Protein 3G2B (pdb70)

Solvent-accessible surface area: 7749 Å² total; per-residue (Å²): 183,149,66,231,115,40,126,110,90,111,190,98,49,33,146,108,64,87,37,200,107,169,126,70,155,40,100,55,84,60,177,133,147,46,151,63,90,125,44,12,109,33,0,33,125,74,56,82,60,112,80,52,50,56,90,7,1,106,56,0,4,68,95,107,140,42,75,41,84,118,22,68,86,65,0,81,116,26,13,67,52,10,88,130,86,202,80,51,191,168

Secondary structure (DSSP, 8-state):
---TT----PPTT-EEEEEGGGTEEEEEPPP------THHHHHHHH--SSS-HHHHHHHHHHHTT--HHHHHHHHHHHHHHHHHTT----

Organism: Xanthomonas campestris pv. campestris (strain ATCC 33913 / DSM 3586 / NCPPB 528 / LMG 568 / P 25) (NCBI:txid190485)

Structure (mmCIF, N/CA/C/O backbone):
data_3G2B
#
_entry.id   3G2B
#
_cell.length_a   26.900
_cell.length_b   66.250
_cell.length_c   93.880
_cell.angle_alpha   90.00
_cell.angle_beta   90.00
_cell.angle_gamma   90.00
#
_symmetry.space_group_name_H-M   'C 2 2 21'
#
loop_
_entity.id
_entity.type
_entity.pdbx_description
1 polymer 'Coenzyme PQQ synthesis protein D'
2 non-polymer 'PHOSPHATE ION'
3 water water
#
loop_
_atom_site.group_PDB
_atom_site.id
_atom_site.type_symbol
_atom_site.label_atom_id
_atom_site.label_alt_id
_atom_site.label_comp_id
_atom_site.label_asym_id
_atom_site.label_entity_id
_atom_site.label_seq_id
_atom_site.pdbx_PDB_ins_code
_atom_site.Cartn_x
_atom_site.Cartn_y
_atom_site.Cartn_z
_atom_site.occupancy
_atom_site.B_iso_or_equiv
_atom_site.auth_seq_id
_atom_site.auth_comp_id
_atom_site.auth_asym_id
_atom_site.auth_atom_id
_atom_site.pdbx_PDB_model_num
ATOM 1 N N . THR A 1 6 ? -22.156 16.287 20.536 1.00 31.13 3 THR A N 1
ATOM 2 C CA . THR A 1 6 ? -21.263 16.588 19.382 1.00 29.11 3 THR A CA 1
ATOM 3 C C . THR A 1 6 ? -22.041 17.246 18.250 1.00 26.80 3 THR A C 1
ATOM 4 O O . THR A 1 6 ? -23.256 17.426 18.334 1.00 26.96 3 THR A O 1
ATOM 8 N N . ILE A 1 7 ? -21.325 17.600 17.190 1.00 23.63 4 ILE A N 1
ATOM 9 C CA . ILE A 1 7 ? -21.929 18.233 16.026 1.00 20.75 4 ILE A CA 1
ATOM 10 C C . ILE A 1 7 ? -22.220 17.175 14.967 1.00 18.66 4 ILE A C 1
ATOM 11 O O . ILE A 1 7 ? -21.335 16.410 14.585 1.00 19.61 4 ILE A O 1
ATOM 16 N N . SER A 1 8 ? -23.465 17.129 14.507 1.00 17.38 5 SER A N 1
ATOM 17 C CA . SER A 1 8 ? -23.867 16.175 13.479 1.00 15.48 5 SER A CA 1
ATOM 18 C C . SER A 1 8 ? -24.778 16.906 12.510 1.00 14.39 5 SER A C 1
ATOM 19 O O . SER A 1 8 ? -25.054 18.090 12.690 1.00 12.58 5 SER A O 1
ATOM 22 N N . ARG A 1 9 ? -25.262 16.198 11.494 1.00 13.44 6 ARG A N 1
ATOM 23 C CA . ARG A 1 9 ? -26.143 16.812 10.511 1.00 13.08 6 ARG A CA 1
ATOM 24 C C . ARG A 1 9 ? -27.446 17.294 11.141 1.00 12.55 6 ARG A C 1
ATOM 25 O O . ARG A 1 9 ? -28.155 18.111 10.561 1.00 10.80 6 ARG A O 1
ATOM 33 N N . ASP A 1 10 ? -27.754 16.801 12.337 1.00 13.73 7 ASP A N 1
ATOM 34 C CA . ASP A 1 10 ? -28.985 17.179 13.022 1.00 14.27 7 ASP A CA 1
ATOM 35 C C . ASP A 1 10 ? -28.866 18.413 13.917 1.00 14.28 7 ASP A C 1
ATOM 36 O O . ASP A 1 10 ? -29.858 18.851 14.511 1.00 13.33 7 ASP A O 1
ATOM 41 N N . SER A 1 11 ? -27.657 18.969 14.007 1.00 11.85 8 SER A N 1
ATOM 42 C CA . SER A 1 11 ? -27.413 20.161 14.816 1.00 12.94 8 SER A CA 1
ATOM 43 C C . SER A 1 11 ? -28.097 21.371 14.188 1.00 12.13 8 SER A C 1
ATOM 44 O O . SER A 1 11 ? -28.114 21.514 12.966 1.00 11.12 8 SER A O 1
ATOM 47 N N . CYS A 1 12 ? -28.663 22.234 15.030 1.00 12.38 9 CYS A N 1
ATOM 48 C CA . CYS A 1 12 ? -29.358 23.439 14.572 1.00 13.28 9 CYS A CA 1
ATOM 49 C C . CYS A 1 12 ? -28.748 24.626 15.308 1.00 12.54 9 CYS A C 1
ATOM 50 O O . CYS A 1 12 ? -29.373 25.222 16.185 1.00 13.77 9 CYS A O 1
ATOM 53 N N . PRO A 1 13 ? -27.519 24.998 14.934 1.00 12.39 10 PRO A N 1
ATOM 54 C CA . PRO A 1 13 ? -26.786 26.105 15.548 1.00 12.36 10 PRO A CA 1
ATOM 55 C C . PRO A 1 13 ? -27.284 27.506 15.270 1.00 12.48 10 PRO A C 1
ATOM 56 O O . PRO A 1 13 ? -27.992 27.766 14.295 1.00 11.37 10 PRO A O 1
ATOM 60 N N . ALA A 1 14 ? -26.871 28.405 16.155 1.00 11.91 11 ALA A N 1
ATOM 61 C CA . ALA A 1 14 ? -27.164 29.823 16.060 1.00 12.16 11 ALA A CA 1
ATOM 62 C C . ALA A 1 14 ? -25.874 30.455 16.559 1.00 10.41 11 ALA A C 1
ATOM 63 O O . ALA A 1 14 ? -25.194 29.881 17.415 1.00 10.42 11 ALA A O 1
ATOM 65 N N . LEU A 1 15 ? -25.506 31.608 16.016 1.00 10.76 12 LEU A N 1
ATOM 66 C CA . LEU A 1 15 ? -24.304 32.268 16.495 1.00 10.40 12 LEU A CA 1
ATOM 67 C C . LEU A 1 15 ? -24.648 32.806 17.883 1.00 9.95 12 LEU A C 1
ATOM 68 O O . LEU A 1 15 ? -25.768 33.278 18.112 1.00 11.25 12 LEU A O 1
ATOM 73 N N . ARG A 1 16 ? -23.703 32.727 18.811 1.00 9.24 13 ARG A N 1
ATOM 74 C CA . ARG A 1 16 ? -23.945 33.238 20.155 1.00 11.62 13 ARG A CA 1
ATOM 75 C C . ARG A 1 16 ? -24.044 34.760 20.140 1.00 13.50 13 ARG A C 1
ATOM 76 O O . ARG A 1 16 ? -23.604 35.416 19.190 1.00 12.31 13 ARG A O 1
ATOM 84 N N . ALA A 1 17 ? -24.629 35.317 21.198 1.00 14.65 14 ALA A N 1
ATOM 85 C CA . ALA A 1 17 ? -24.792 36.758 21.322 1.00 16.92 14 ALA A CA 1
ATOM 86 C C . ALA A 1 17 ? -23.448 37.458 21.249 1.00 15.18 14 ALA A C 1
ATOM 87 O O . ALA A 1 17 ? -22.473 37.017 21.852 1.00 18.33 14 ALA A O 1
ATOM 89 N N . GLY A 1 18 ? -23.396 38.555 20.506 1.00 17.32 15 GLY A N 1
ATOM 90 C CA . GLY A 1 18 ? -22.154 39.290 20.392 1.00 16.37 15 GLY A CA 1
ATOM 91 C C . GLY A 1 18 ? -21.256 38.795 19.279 1.00 15.98 15 GLY A C 1
ATOM 92 O O . GLY A 1 18 ? -20.351 39.512 18.854 1.00 16.86 15 GLY A O 1
ATOM 93 N N . VAL A 1 19 ? -21.480 37.570 18.811 1.00 14.46 16 VAL A N 1
ATOM 94 C CA . VAL A 1 19 ? -20.663 37.042 17.726 1.00 14.20 16 VAL A CA 1
ATOM 95 C C . VAL A 1 19 ? -21.248 37.602 16.443 1.00 16.74 16 VAL A C 1
ATOM 96 O O . VAL A 1 19 ? -22.366 37.266 16.059 1.00 17.61 16 VAL A O 1
ATOM 100 N N . ARG A 1 20 ? -20.499 38.471 15.779 1.00 17.80 17 ARG A N 1
ATOM 101 C CA . ARG A 1 20 ? -21.014 39.061 14.557 1.00 18.74 17 ARG A CA 1
ATOM 102 C C . ARG A 1 20 ? -20.111 38.908 13.352 1.00 17.24 17 ARG A C 1
ATOM 103 O O . ARG A 1 20 ? -18.894 38.792 13.470 1.00 14.80 17 ARG A O 1
ATOM 111 N N . LEU A 1 21 ? -20.738 38.889 12.185 1.00 16.19 18 LEU A N 1
ATOM 112 C CA . LEU A 1 21 ? -20.020 38.755 10.932 1.00 15.18 18 LEU A CA 1
ATOM 113 C C . LEU A 1 21 ? -19.515 40.133 10.523 1.00 13.35 18 LEU A C 1
ATOM 114 O O . LEU A 1 21 ? -20.250 41.116 10.610 1.00 13.64 18 LEU A O 1
ATOM 119 N N . GLN A 1 22 ? -18.259 40.206 10.094 1.00 10.64 19 GLN A N 1
ATOM 120 C CA . GLN A 1 22 ? -17.674 41.468 9.653 1.00 11.85 19 GLN A CA 1
ATOM 121 C C . GLN A 1 22 ? -16.874 41.294 8.375 1.00 11.72 19 GLN A C 1
ATOM 122 O O . GLN A 1 22 ? -16.146 40.314 8.204 1.00 11.32 19 GLN A O 1
ATOM 128 N N . HIS A 1 23 ? -17.018 42.261 7.480 1.00 12.31 20 HIS A N 1
ATOM 129 C CA . HIS A 1 23 ? -16.291 42.252 6.228 1.00 12.69 20 HIS A CA 1
ATOM 130 C C . HIS A 1 23 ? -15.034 43.095 6.460 1.00 13.94 20 HIS A C 1
ATOM 131 O O . HIS A 1 23 ? -15.114 44.327 6.521 1.00 15.69 20 HIS A O 1
ATOM 138 N N . ASP A 1 24 ? -13.888 42.442 6.632 1.00 12.45 21 ASP A N 1
ATOM 139 C CA . ASP A 1 24 ? -12.641 43.181 6.827 1.00 13.41 21 ASP A CA 1
ATOM 140 C C . ASP A 1 24 ? -12.143 43.506 5.427 1.00 12.62 21 ASP A C 1
ATOM 141 O O . ASP A 1 24 ? -11.305 42.810 4.861 1.00 13.72 21 ASP A O 1
ATOM 146 N N . ARG A 1 25 ? -12.688 44.576 4.873 1.00 11.79 22 ARG A N 1
ATOM 147 C CA . ARG A 1 25 ? -12.350 45.008 3.530 1.00 11.18 22 ARG A CA 1
ATOM 148 C C . ARG A 1 25 ? -10.859 45.219 3.285 1.00 12.74 22 ARG A C 1
ATOM 149 O O . ARG A 1 25 ? -10.334 44.826 2.243 1.00 14.67 22 ARG A O 1
ATOM 157 N N . ALA A 1 26 ? -10.181 45.843 4.241 1.00 13.88 23 ALA A N 1
ATOM 158 C CA . ALA A 1 26 ? -8.749 46.102 4.109 1.00 15.21 23 ALA A CA 1
ATOM 159 C C . ALA A 1 26 ? -7.961 44.813 3.882 1.00 15.69 23 ALA A C 1
ATOM 160 O O . ALA A 1 26 ? -7.030 44.776 3.073 1.00 15.68 23 ALA A O 1
ATOM 162 N N . ARG A 1 27 ? -8.342 43.754 4.589 1.00 16.07 24 ARG A N 1
ATOM 163 C CA . ARG A 1 27 ? -7.646 42.476 4.471 1.00 18.47 24 ARG A CA 1
ATOM 164 C C . ARG A 1 27 ? -8.304 41.514 3.487 1.00 18.07 24 ARG A C 1
ATOM 165 O O . ARG A 1 27 ? -7.864 40.372 3.336 1.00 18.26 24 ARG A O 1
ATOM 173 N N . ASP A 1 28 ? -9.345 41.990 2.811 1.00 15.80 25 ASP A N 1
ATOM 174 C CA . ASP A 1 28 ? -10.087 41.199 1.837 1.00 16.83 25 ASP A CA 1
ATOM 175 C C . ASP A 1 28 ? -10.515 39.850 2.400 1.00 16.49 25 ASP A C 1
ATOM 176 O O . ASP A 1 28 ? -10.282 38.798 1.801 1.00 15.46 25 ASP A O 1
ATOM 181 N N . GLN A 1 29 ? -11.147 39.884 3.565 1.00 14.46 26 GLN A N 1
ATOM 182 C CA . GLN A 1 29 ? -11.620 38.656 4.177 1.00 15.59 26 GLN A CA 1
ATOM 183 C C . GLN A 1 29 ? -12.815 38.926 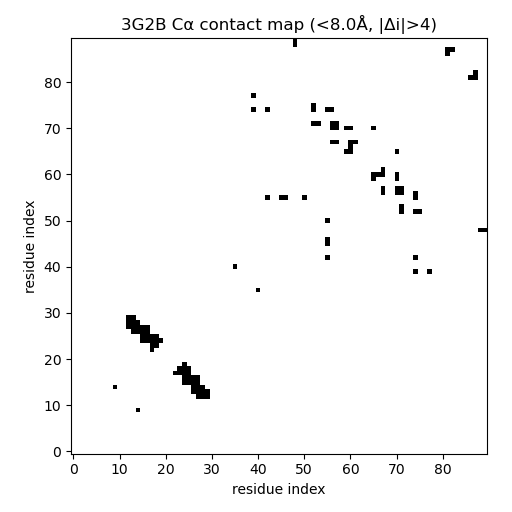5.063 1.00 14.31 26 GLN A C 1
ATOM 184 O O . GLN A 1 29 ? -13.042 40.056 5.494 1.00 16.75 26 GLN A O 1
ATOM 190 N N . TRP A 1 30 ? -13.595 37.883 5.311 1.00 10.19 27 TRP A N 1
ATOM 191 C CA . TRP A 1 30 ? -14.748 38.005 6.181 1.00 8.79 27 TRP A CA 1
ATOM 192 C C . TRP A 1 30 ? -14.370 37.269 7.453 1.00 10.15 27 TRP A C 1
ATOM 193 O O . TRP A 1 30 ? -13.642 36.286 7.405 1.00 10.50 27 TRP A O 1
ATOM 204 N N . VAL A 1 31 ? -14.854 37.753 8.588 1.00 10.11 28 VAL A N 1
ATOM 205 C CA . VAL A 1 31 ? -14.535 37.123 9.859 1.00 11.06 28 VAL A CA 1
ATOM 206 C C . VAL A 1 31 ? -15.719 37.169 10.806 1.00 11.01 28 VAL A C 1
ATOM 207 O O . VAL A 1 31 ? -16.708 37.863 10.564 1.00 11.21 28 VAL A O 1
ATOM 211 N N . LEU A 1 32 ? -15.615 36.390 11.875 1.00 11.66 29 LEU A N 1
ATOM 212 C CA . LEU A 1 32 ? -16.610 36.397 12.930 1.00 11.28 29 LEU A CA 1
ATOM 213 C C . LEU A 1 32 ? -15.846 37.043 14.070 1.00 12.21 29 LEU A C 1
ATOM 214 O O . LEU A 1 32 ? -14.702 36.668 14.341 1.00 11.98 29 LEU A O 1
ATOM 219 N N . LEU A 1 33 ? -16.457 38.030 14.710 1.00 12.71 30 LEU A N 1
ATOM 220 C CA . LEU A 1 33 ? -15.827 38.707 15.834 1.00 15.07 30 LEU A CA 1
ATOM 221 C C . LEU A 1 33 ? -16.498 38.167 17.082 1.00 15.66 30 LEU A C 1
ATOM 222 O O . LEU A 1 33 ? -17.711 38.308 17.244 1.00 17.82 30 LEU A O 1
ATOM 227 N N . ALA A 1 34 ? -15.714 37.527 17.943 1.00 15.52 31 ALA A N 1
ATOM 228 C CA . ALA A 1 34 ? -16.231 36.966 19.190 1.00 15.21 31 ALA A CA 1
ATOM 229 C C . ALA A 1 34 ? -16.012 38.009 20.279 1.00 15.02 31 ALA A C 1
ATOM 230 O O . ALA A 1 34 ? -14.937 38.595 20.378 1.00 14.58 31 ALA A O 1
ATOM 232 N N . PRO A 1 35 ? -17.031 38.252 21.115 1.00 15.13 32 PRO A N 1
ATOM 233 C CA . PRO A 1 35 ? -16.932 39.237 22.191 1.00 15.82 32 PRO A CA 1
ATOM 234 C C . PRO A 1 35 ? -16.025 38.818 23.338 1.00 16.04 32 PRO A C 1
ATOM 235 O O . PRO A 1 35 ? -15.735 37.634 23.518 1.00 15.33 32 PRO A O 1
ATOM 239 N N . GLU A 1 36 ? -15.579 39.806 24.105 1.00 16.69 33 GLU A N 1
ATOM 240 C CA . GLU A 1 36 ? -14.738 39.548 25.263 1.00 1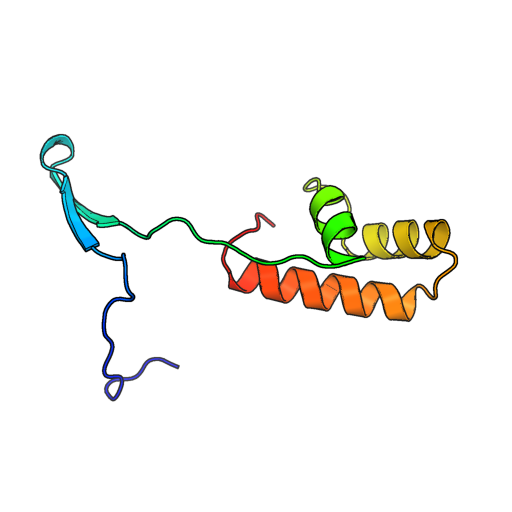7.20 33 GLU A CA 1
ATOM 241 C C . GLU A 1 36 ? -15.558 38.680 26.208 1.00 16.78 33 GLU A C 1
ATOM 242 O O . GLU A 1 36 ? -16.789 38.756 26.214 1.00 17.37 33 GLU A O 1
ATOM 248 N N . ARG A 1 37 ? -14.887 37.851 27.001 1.00 13.84 34 ARG A N 1
ATOM 249 C CA . ARG A 1 37 ? -15.592 36.979 27.930 1.00 15.53 34 ARG A CA 1
ATOM 250 C C . ARG A 1 37 ? -15.106 37.182 29.356 1.00 16.30 34 ARG A C 1
ATOM 251 O O . ARG A 1 37 ? -14.010 37.697 29.588 1.00 16.44 34 ARG A O 1
ATOM 259 N N . VAL A 1 38 ? -15.944 36.779 30.304 1.00 16.76 35 VAL A N 1
ATOM 260 C CA . VAL A 1 38 ? -15.634 36.902 31.721 1.00 16.80 35 VAL A CA 1
ATOM 261 C C . VAL A 1 38 ? -15.774 35.528 32.360 1.00 17.28 35 VAL A C 1
ATOM 262 O O . VAL A 1 38 ? -16.803 34.866 32.207 1.00 18.94 35 VAL A O 1
ATOM 266 N N . VAL A 1 39 ? -14.729 35.093 33.057 1.00 14.06 36 VAL A N 1
ATOM 267 C CA . VAL A 1 39 ? -14.741 33.800 33.723 1.00 14.57 36 VAL A CA 1
ATOM 268 C C . VAL A 1 39 ? -14.450 34.022 35.206 1.00 13.94 36 VAL A C 1
ATOM 269 O O . VAL A 1 39 ? -13.387 34.521 35.567 1.00 12.55 36 VAL A O 1
ATOM 273 N N . GLU A 1 40 ? -15.403 33.658 36.058 1.00 14.24 37 GLU A N 1
ATOM 274 C CA . GLU A 1 40 ? -15.248 33.839 37.499 1.00 15.53 37 GLU A CA 1
ATOM 275 C C . GLU A 1 40 ? -14.248 32.866 38.120 1.00 15.66 37 GLU A C 1
ATOM 276 O O . GLU A 1 40 ? -14.235 31.679 37.792 1.00 17.23 37 GLU A O 1
ATOM 282 N N . LEU A 1 41 ? -13.412 33.390 39.013 1.00 14.80 38 LEU A N 1
ATOM 283 C CA . LEU A 1 41 ? -12.395 32.608 39.719 1.00 14.56 38 LEU A CA 1
ATOM 284 C C . LEU A 1 41 ? -12.626 32.811 41.208 1.00 16.17 38 LEU A C 1
ATOM 285 O O . LEU A 1 41 ? -12.693 33.945 41.670 1.00 16.58 38 LEU A O 1
ATOM 290 N N . ASP A 1 42 ? -12.744 31.736 41.971 1.00 15.70 39 ASP A N 1
ATOM 291 C CA . ASP A 1 42 ? -12.955 31.921 43.395 1.00 17.93 39 ASP A CA 1
ATOM 292 C C . ASP A 1 42 ? -11.974 31.154 44.256 1.00 16.76 39 ASP A C 1
ATOM 293 O O . ASP A 1 42 ? -11.531 30.065 43.901 1.00 15.80 39 ASP A O 1
ATOM 298 N N . ASP A 1 43 ? -11.618 31.762 45.382 1.00 14.78 40 ASP A N 1
ATOM 299 C CA . ASP A 1 43 ? -10.710 31.155 46.341 1.00 14.34 40 ASP A CA 1
ATOM 300 C C . ASP A 1 43 ? -9.398 30.621 45.754 1.00 14.85 40 ASP A C 1
ATOM 301 O O . ASP A 1 43 ? -8.630 31.382 45.172 1.00 14.25 40 ASP A O 1
ATOM 306 N N . ILE A 1 44 ? -9.130 29.327 45.895 1.00 16.07 41 ILE A N 1
ATOM 307 C CA . ILE A 1 44 ? -7.866 28.789 45.400 1.00 17.33 41 ILE A CA 1
ATOM 308 C C . ILE A 1 44 ? -7.655 28.925 43.889 1.00 17.08 41 ILE A C 1
ATOM 309 O O . ILE A 1 44 ? -6.512 28.990 43.432 1.00 17.00 41 ILE A O 1
ATOM 314 N N . ALA A 1 45 ? -8.742 28.987 43.120 1.00 15.25 42 ALA A N 1
ATOM 315 C CA . ALA A 1 45 ? -8.641 29.129 41.664 1.00 14.83 42 ALA A CA 1
ATOM 316 C C . ALA A 1 45 ? -7.978 30.464 41.321 1.00 15.27 42 ALA A C 1
ATOM 317 O O . ALA A 1 45 ? -7.283 30.593 40.310 1.00 14.15 42 ALA A O 1
ATOM 319 N N . LEU A 1 46 ? -8.213 31.463 42.163 1.00 14.37 43 LEU A N 1
ATOM 320 C CA . LEU A 1 46 ? -7.618 32.779 41.967 1.00 13.30 43 LEU A CA 1
ATOM 321 C C . LEU A 1 46 ? -6.097 32.653 42.068 1.00 14.71 43 LEU A C 1
ATOM 322 O O . LEU A 1 46 ? -5.355 33.206 41.252 1.00 12.80 43 LEU A O 1
ATOM 327 N N . VAL A 1 47 ? -5.633 31.910 43.069 1.00 13.33 44 VAL A N 1
ATOM 328 C CA . VAL A 1 47 ? -4.203 31.720 43.266 1.00 13.59 44 VAL A CA 1
ATOM 329 C C . VAL A 1 47 ? -3.584 30.895 42.142 1.00 12.13 44 VAL A C 1
ATOM 330 O O . VAL A 1 47 ? -2.515 31.227 41.638 1.00 13.17 44 VAL A O 1
ATOM 334 N N . VAL A 1 48 ? -4.263 29.823 41.746 1.00 11.53 45 VAL A N 1
ATOM 335 C CA . VAL A 1 48 ? -3.755 28.959 40.685 1.00 9.99 45 VAL A CA 1
ATOM 336 C C . VAL A 1 48 ? -3.550 29.734 39.389 1.00 11.07 45 VAL A C 1
ATOM 337 O O . VAL A 1 48 ? -2.515 29.607 38.737 1.00 11.87 45 VAL A O 1
ATOM 341 N N . ALA A 1 49 ? -4.541 30.537 39.015 1.00 10.60 46 ALA A N 1
ATOM 342 C CA . ALA A 1 49 ? -4.457 31.322 37.792 1.00 10.61 46 ALA A CA 1
ATOM 343 C C . ALA A 1 49 ? -3.245 32.248 37.822 1.00 12.39 46 ALA A C 1
ATOM 344 O O . ALA A 1 49 ? -2.602 32.479 36.803 1.00 12.75 46 ALA A O 1
ATOM 346 N N . GLN A 1 50 ? -2.939 32.773 39.004 1.00 13.68 47 GLN A N 1
ATOM 347 C CA . GLN A 1 50 ? -1.812 33.680 39.178 1.00 14.62 47 GLN A CA 1
ATOM 348 C C . GLN A 1 50 ? -0.491 32.919 39.124 1.00 14.28 47 GLN A C 1
ATOM 349 O O . GLN A 1 50 ? 0.525 33.459 38.683 1.00 15.62 47 GLN A O 1
ATOM 355 N N . ARG A 1 51 ? -0.519 31.659 39.548 1.00 14.23 48 ARG A N 1
ATOM 356 C CA . ARG A 1 51 ? 0.682 30.829 39.569 1.00 14.23 48 ARG A CA 1
ATOM 357 C C . ARG A 1 51 ? 1.112 30.249 38.222 1.00 14.46 48 ARG A C 1
ATOM 358 O O . ARG A 1 51 ? 2.266 29.849 38.070 1.00 13.52 48 ARG A O 1
ATOM 366 N N . TYR A 1 52 ? 0.202 30.188 37.250 1.00 11.89 49 TYR A N 1
ATOM 367 C CA . TYR A 1 52 ? 0.560 29.667 35.929 1.00 13.32 49 TYR A CA 1
ATOM 368 C C . TYR A 1 52 ? 1.715 30.510 35.394 1.00 13.90 49 TYR A C 1
ATOM 369 O O . TYR A 1 52 ? 1.674 31.734 35.487 1.00 15.45 49 TYR A O 1
ATOM 378 N N . ASP A 1 53 ? 2.734 29.863 34.834 1.00 14.53 50 ASP A N 1
ATOM 379 C CA . ASP A 1 53 ? 3.872 30.588 34.269 1.00 15.06 50 ASP A CA 1
ATOM 380 C C . ASP A 1 53 ? 4.473 29.873 33.062 1.00 15.97 50 ASP A C 1
ATOM 381 O O . ASP A 1 53 ? 5.592 30.185 32.633 1.00 17.03 50 ASP A O 1
ATOM 386 N N . GLY A 1 54 ? 3.720 28.921 32.514 1.00 14.65 51 GLY A N 1
ATOM 387 C CA . GLY A 1 54 ? 4.167 28.173 31.352 1.00 15.50 51 GLY A CA 1
ATOM 388 C C . GLY A 1 54 ? 5.409 27.343 31.600 1.00 16.40 51 GLY A C 1
ATOM 389 O O . GLY A 1 54 ? 6.068 26.905 30.654 1.00 17.82 51 GLY A O 1
ATOM 390 N N . THR A 1 55 ? 5.721 27.113 32.873 1.00 15.30 52 THR A N 1
ATOM 391 C CA . THR A 1 55 ? 6.902 26.343 33.249 1.00 15.80 52 THR A CA 1
ATOM 392 C C . THR A 1 55 ? 6.540 25.303 34.307 1.00 15.67 52 THR A C 1
ATOM 393 O O . THR A 1 55 ? 6.744 24.102 34.115 1.00 17.33 52 THR A O 1
ATOM 397 N N . GLN A 1 56 ? 6.004 25.776 35.429 1.00 15.14 53 GLN A N 1
ATOM 398 C CA . GLN A 1 56 ? 5.595 24.896 36.521 1.00 15.09 53 GLN A CA 1
ATOM 399 C C . GLN A 1 56 ? 4.450 24.004 36.057 1.00 13.62 53 GLN A C 1
ATOM 400 O O . GLN A 1 56 ? 3.568 24.452 35.326 1.00 13.35 53 GLN A O 1
ATOM 406 N N . SER A 1 57 ? 4.459 22.747 36.486 1.00 11.91 54 SER A N 1
ATOM 407 C CA . SER A 1 57 ? 3.399 21.813 36.117 1.00 11.21 54 SER A CA 1
ATOM 408 C C . SER A 1 57 ? 2.287 21.924 37.146 1.00 10.96 54 SER A C 1
ATOM 409 O O . SER A 1 57 ? 2.484 22.515 38.209 1.00 11.90 54 SER A O 1
ATOM 412 N N . LEU A 1 58 ? 1.124 21.355 36.840 1.00 9.32 55 LEU A N 1
ATOM 413 C CA . LEU A 1 58 ? 0.009 2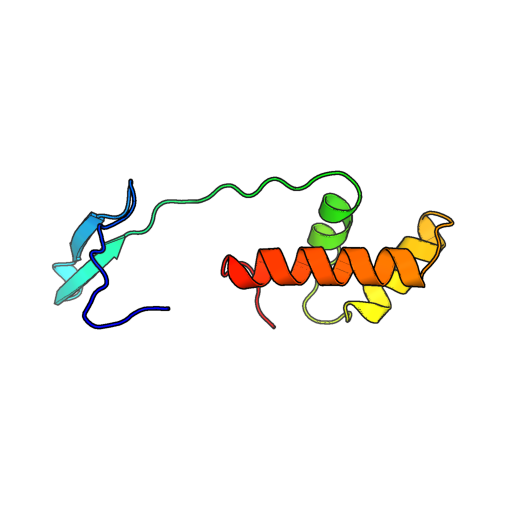1.405 37.783 1.00 8.18 55 LEU A CA 1
ATOM 414 C C . LEU A 1 58 ? 0.3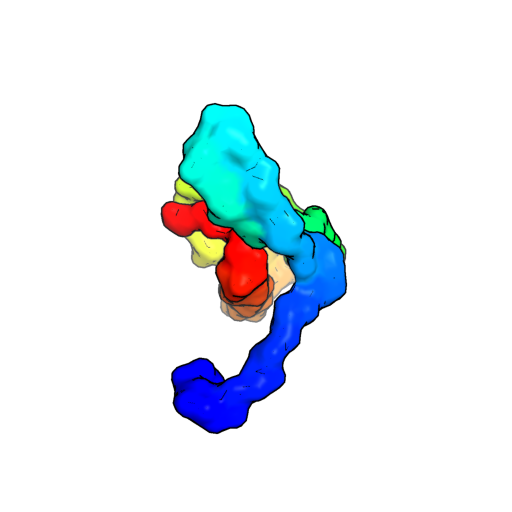88 20.652 39.054 1.00 9.29 55 LEU A C 1
ATOM 415 O O . LEU A 1 58 ? -0.031 21.019 40.150 1.00 8.65 55 LEU A O 1
ATOM 420 N N . ALA A 1 59 ? 1.180 19.594 38.903 1.00 9.35 56 ALA A N 1
ATOM 421 C CA . ALA A 1 59 ? 1.623 18.822 40.057 1.00 9.37 56 ALA A CA 1
ATOM 422 C C . ALA A 1 59 ? 2.450 19.725 40.968 1.00 8.50 56 ALA A C 1
ATOM 423 O O . ALA A 1 59 ? 2.255 19.743 42.184 1.00 9.83 56 ALA A O 1
ATOM 425 N N . GLN A 1 60 ? 3.365 20.488 40.376 1.00 9.79 57 GLN A N 1
ATOM 426 C CA . GLN A 1 60 ? 4.210 21.394 41.147 1.00 9.37 57 GLN A CA 1
ATOM 427 C C . GLN A 1 60 ? 3.383 22.505 41.781 1.00 10.16 57 GLN A C 1
ATOM 428 O O . GLN A 1 60 ? 3.598 22.872 42.932 1.00 10.22 57 GLN A O 1
ATOM 434 N N . ILE A 1 61 ? 2.434 23.042 41.026 1.00 9.41 58 ILE A N 1
ATOM 435 C CA . ILE A 1 61 ? 1.590 24.105 41.554 1.00 10.05 58 ILE A CA 1
ATOM 436 C C . ILE A 1 61 ? 0.795 23.599 42.756 1.00 9.81 58 ILE A C 1
ATOM 437 O O . ILE A 1 61 ? 0.689 24.286 43.773 1.00 9.33 58 ILE A O 1
ATOM 442 N N . ALA A 1 62 ? 0.253 22.391 42.645 1.00 10.11 59 ALA A N 1
ATOM 443 C CA . ALA A 1 62 ? -0.535 21.814 43.732 1.00 9.39 59 ALA A CA 1
ATOM 444 C C . ALA A 1 62 ? 0.319 21.534 44.965 1.00 8.82 59 ALA A C 1
ATOM 445 O O . ALA A 1 62 ? -0.108 21.786 46.090 1.00 9.12 59 ALA A O 1
ATOM 447 N N . GLN A 1 63 ? 1.521 21.002 44.752 1.00 8.48 60 GLN A N 1
ATOM 448 C CA . GLN A 1 63 ? 2.423 20.702 45.861 1.00 9.74 60 GLN A CA 1
ATOM 449 C C . GLN A 1 63 ? 2.769 21.990 4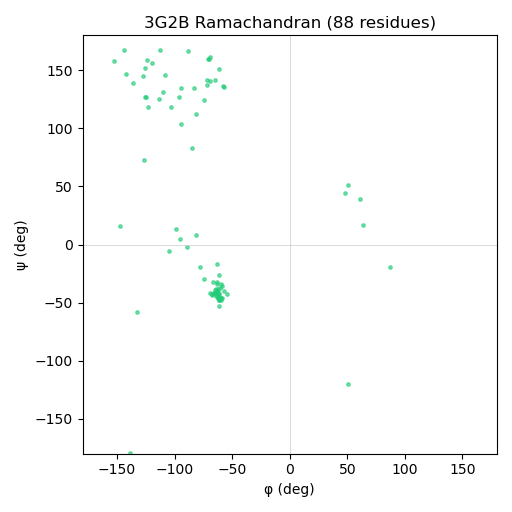6.612 1.00 10.03 60 GLN A C 1
ATOM 450 O O . GLN A 1 63 ? 2.740 22.027 47.841 1.00 10.29 60 GLN A O 1
ATOM 456 N N . THR A 1 64 ? 3.078 23.042 45.859 1.00 10.33 61 THR A N 1
ATOM 457 C CA . THR A 1 64 ? 3.422 24.341 46.433 1.00 11.98 61 THR A CA 1
ATOM 458 C C . THR A 1 64 ? 2.256 24.908 47.238 1.00 11.24 61 THR A C 1
ATOM 459 O O . THR A 1 64 ? 2.407 25.266 48.408 1.00 12.29 61 THR A O 1
ATOM 463 N N . LEU A 1 65 ? 1.088 24.982 46.613 1.00 12.38 62 LEU A N 1
ATOM 464 C CA . LEU A 1 65 ? -0.087 25.523 47.290 1.00 11.21 62 LEU A CA 1
ATOM 465 C C . LEU A 1 65 ? -0.520 24.709 48.504 1.00 11.38 62 LEU A C 1
ATOM 466 O O . LEU A 1 65 ? -0.895 25.274 49.534 1.00 11.22 62 LEU A O 1
ATOM 471 N N . ALA A 1 66 ? -0.473 23.385 48.404 1.00 10.78 63 ALA A N 1
ATOM 472 C CA . ALA A 1 66 ? -0.884 22.572 49.538 1.00 11.04 63 ALA A CA 1
ATOM 473 C C . ALA A 1 66 ? 0.047 22.836 50.717 1.00 11.87 63 ALA A C 1
ATOM 474 O O . ALA A 1 66 ? -0.399 22.924 51.858 1.00 13.01 63 ALA A O 1
ATOM 476 N N . ALA A 1 67 ? 1.339 22.980 50.436 1.00 11.53 64 ALA A N 1
ATOM 477 C CA . ALA A 1 67 ? 2.307 23.238 51.494 1.00 13.00 64 ALA A CA 1
ATOM 478 C C . ALA A 1 67 ? 2.081 24.622 52.095 1.00 13.93 64 ALA A C 1
ATOM 479 O O . ALA A 1 67 ? 2.129 24.787 53.314 1.00 15.85 64 ALA A O 1
ATOM 481 N N . GLU A 1 68 ? 1.826 25.611 51.241 1.00 14.65 65 GLU A N 1
ATOM 482 C CA . GLU A 1 68 ? 1.593 26.976 51.706 1.00 15.29 65 GLU A CA 1
ATOM 483 C C . GLU A 1 68 ? 0.328 27.099 52.547 1.00 15.15 65 GLU A C 1
ATOM 484 O O . GLU A 1 68 ? 0.303 27.828 53.539 1.00 15.98 65 GLU A O 1
ATOM 490 N N . PHE A 1 69 ? -0.721 26.387 52.150 1.00 14.69 66 PHE A N 1
ATOM 491 C CA . PHE A 1 69 ? -1.993 26.456 52.862 1.00 15.85 66 PHE A CA 1
ATOM 492 C C . PHE A 1 69 ? -2.238 25.316 53.846 1.00 17.19 66 PHE A C 1
ATOM 493 O O . PHE A 1 69 ? -3.357 25.136 54.334 1.00 19.17 66 PHE A O 1
ATOM 501 N N . ASP A 1 70 ? -1.189 24.558 54.151 1.00 17.39 67 ASP A N 1
ATOM 502 C CA . ASP A 1 70 ? -1.303 23.443 55.086 1.00 18.88 67 ASP A CA 1
ATOM 503 C C . ASP A 1 70 ? -2.505 22.584 54.722 1.00 17.96 67 ASP A C 1
ATOM 504 O O . ASP A 1 70 ? -3.288 22.181 55.590 1.00 16.06 67 ASP A O 1
ATOM 509 N N . ALA A 1 71 ? -2.653 22.319 53.428 1.00 16.20 68 ALA A N 1
ATOM 510 C CA . ALA A 1 71 ? -3.762 21.515 52.929 1.00 15.26 68 ALA A CA 1
ATOM 511 C C . ALA A 1 71 ? -3.253 20.192 52.377 1.00 14.93 68 ALA A C 1
ATOM 512 O O . ALA A 1 71 ? -2.051 20.012 52.178 1.00 14.62 68 ALA A O 1
ATOM 514 N N . ASP A 1 72 ? -4.172 19.265 52.140 1.00 14.09 69 ASP A N 1
ATOM 515 C CA . ASP A 1 72 ? -3.810 17.960 51.598 1.00 13.67 69 ASP A CA 1
ATOM 516 C C . ASP A 1 72 ? -3.485 18.094 50.113 1.00 12.71 69 ASP A C 1
ATOM 517 O O . ASP A 1 72 ? -4.310 18.567 49.333 1.00 11.80 69 ASP A O 1
ATOM 522 N N . ALA A 1 73 ? -2.288 17.660 49.727 1.00 14.04 70 ALA A N 1
ATOM 523 C CA . ALA A 1 73 ? -1.832 17.762 48.343 1.00 12.83 70 ALA A CA 1
ATOM 524 C C . ALA A 1 73 ? -2.659 16.992 47.316 1.00 11.20 70 ALA A C 1
ATOM 525 O O . ALA A 1 73 ? -2.865 17.469 46.199 1.00 11.80 70 ALA A O 1
ATOM 527 N N . SER A 1 74 ? -3.130 15.804 47.679 1.00 11.20 71 SER A N 1
ATOM 528 C CA . SER A 1 74 ? -3.929 15.013 46.749 1.00 11.63 71 SER A CA 1
ATOM 529 C C . SER A 1 74 ? -5.198 15.783 46.396 1.00 10.60 71 SER A C 1
ATOM 530 O O . SER A 1 74 ? -5.579 15.878 45.228 1.00 11.09 71 SER A O 1
ATOM 533 N N . GLU A 1 75 ? -5.842 16.335 47.420 1.00 10.53 72 GLU A N 1
ATOM 534 C CA . GLU A 1 75 ? -7.064 17.113 47.247 1.00 10.08 72 GLU A CA 1
ATOM 535 C C . GLU A 1 75 ? -6.823 18.350 46.388 1.00 9.93 72 GLU A C 1
ATOM 536 O O . GLU A 1 75 ? -7.582 18.635 45.462 1.00 8.61 72 GLU A O 1
ATOM 542 N N . ILE A 1 76 ? -5.769 19.093 46.704 1.00 10.20 73 ILE A N 1
ATOM 543 C CA . ILE A 1 76 ? -5.456 20.292 45.949 1.00 9.40 73 ILE A CA 1
ATOM 544 C C . ILE A 1 76 ? -5.110 19.966 44.492 1.00 8.71 73 ILE A C 1
ATOM 545 O O . ILE A 1 76 ? -5.492 20.697 43.579 1.00 8.98 73 ILE A O 1
ATOM 550 N N . GLU A 1 77 ? -4.403 18.862 44.261 1.00 8.12 74 GLU A N 1
ATOM 551 C CA . GLU A 1 77 ? -4.059 18.499 42.890 1.00 8.51 74 GLU A CA 1
ATOM 552 C C . GLU A 1 77 ? -5.335 18.255 42.089 1.00 8.60 74 GLU A C 1
ATOM 553 O O . GLU A 1 77 ? -5.454 18.682 40.943 1.00 7.88 74 GLU A O 1
ATOM 559 N N . THR A 1 78 ? -6.304 17.576 42.694 1.00 8.19 75 THR A N 1
ATOM 560 C CA . THR A 1 78 ? -7.560 17.329 41.997 1.00 9.25 75 THR A CA 1
ATOM 561 C C . THR A 1 78 ? -8.220 18.659 41.628 1.00 9.41 75 THR A C 1
ATOM 562 O O . THR A 1 78 ? -8.676 18.844 40.501 1.00 9.57 75 THR A O 1
ATOM 566 N N . ASP A 1 79 ? -8.259 19.583 42.583 1.00 9.93 76 ASP A N 1
ATOM 567 C CA . ASP A 1 79 ? -8.872 20.884 42.357 1.00 10.86 76 ASP A CA 1
ATOM 568 C C . ASP A 1 79 ? -8.146 21.684 41.277 1.00 10.14 76 ASP A C 1
ATOM 569 O O . ASP A 1 79 ? -8.782 22.330 40.434 1.00 10.76 76 ASP A O 1
ATOM 574 N N . VAL A 1 80 ? -6.817 21.633 41.297 1.00 9.26 77 VAL A N 1
ATOM 575 C CA . VAL A 1 80 ? -6.014 22.347 40.310 1.00 8.64 77 VAL A CA 1
ATOM 576 C C . VAL A 1 80 ? -6.274 21.787 38.920 1.00 9.66 77 VAL A C 1
ATOM 577 O O . VAL A 1 80 ? -6.445 22.531 37.959 1.00 8.92 77 VAL A O 1
ATOM 581 N N . ILE A 1 81 ? -6.308 20.464 38.806 1.00 8.74 78 ILE A N 1
ATOM 582 C CA . ILE A 1 81 ? -6.560 19.849 37.513 1.00 10.04 78 ILE A CA 1
ATOM 583 C C . ILE A 1 81 ? -7.970 20.167 37.017 1.00 9.54 78 ILE A C 1
ATOM 584 O O . ILE A 1 81 ? -8.161 20.461 35.841 1.00 9.70 78 ILE A O 1
ATOM 589 N N . GLU A 1 82 ? -8.951 20.117 37.914 1.00 10.78 79 GLU A N 1
ATOM 590 C CA . GLU A 1 82 ? -10.330 20.419 37.536 1.00 11.77 79 GLU A CA 1
ATOM 591 C C . GLU A 1 82 ? -10.436 21.843 36.990 1.00 10.61 79 GLU A C 1
ATOM 592 O O . GLU A 1 82 ? -11.031 22.068 35.935 1.00 9.84 79 GLU A O 1
ATOM 598 N N . LEU A 1 83 ? -9.850 22.802 37.703 1.00 10.54 80 LEU A N 1
ATOM 599 C CA . LEU A 1 83 ? -9.894 24.196 37.266 1.00 10.90 80 LEU A CA 1
ATOM 600 C C . LEU A 1 83 ? -9.223 24.392 35.915 1.00 11.25 80 LEU A C 1
ATOM 601 O O . LEU A 1 83 ? -9.771 25.044 35.021 1.00 11.83 80 LEU A O 1
ATOM 606 N N . THR A 1 84 ? -8.025 23.836 35.774 1.00 10.39 81 THR A N 1
ATOM 607 C CA . THR A 1 84 ? -7.262 23.971 34.542 1.00 10.22 81 THR A CA 1
ATOM 608 C C . THR A 1 84 ? -8.008 23.376 33.359 1.00 10.05 81 THR A C 1
ATOM 609 O O . THR A 1 84 ? -7.973 23.916 32.255 1.00 10.12 81 THR A O 1
ATOM 613 N N . THR A 1 85 ? -8.693 22.262 33.595 1.00 9.80 82 THR A N 1
ATOM 614 C CA . THR A 1 85 ? -9.469 21.626 32.545 1.0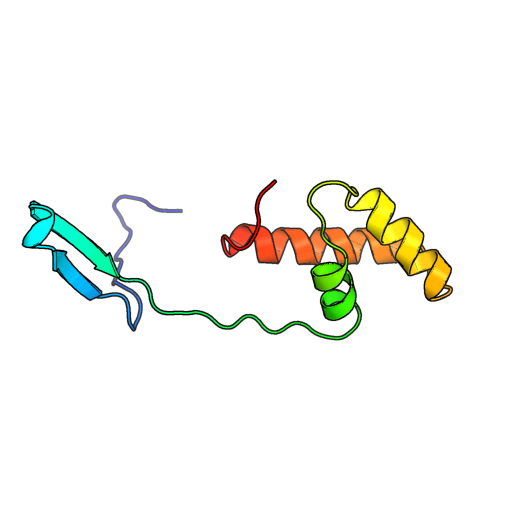0 11.00 82 THR A CA 1
ATOM 615 C C . THR A 1 85 ? -10.555 22.595 32.071 1.00 11.54 82 THR A C 1
ATOM 616 O O . THR A 1 85 ? -10.761 22.768 30.872 1.00 12.03 82 THR A O 1
ATOM 620 N N . THR A 1 86 ? -11.239 23.230 33.018 1.00 12.01 83 THR A N 1
ATOM 621 C CA . THR A 1 86 ? -12.289 24.190 32.686 1.00 12.06 83 THR A CA 1
ATOM 622 C C . THR A 1 86 ? -11.733 25.383 31.912 1.00 11.96 83 THR A C 1
ATOM 623 O O . THR A 1 86 ? -12.305 25.804 30.901 1.00 11.58 83 THR A O 1
ATOM 627 N N . LEU A 1 87 ? -10.613 25.927 32.379 1.00 10.27 84 LEU A N 1
ATOM 628 C CA . LEU A 1 87 ? -10.013 27.071 31.698 1.00 10.86 84 LEU A CA 1
ATOM 629 C C . LEU A 1 87 ? -9.499 26.684 30.316 1.00 11.96 84 LEU A C 1
ATOM 630 O O . LEU A 1 87 ? -9.521 27.491 29.383 1.00 11.64 84 LEU A O 1
ATOM 635 N N . HIS A 1 88 ? -9.038 25.447 30.175 1.00 11.29 85 HIS A N 1
ATOM 636 C CA . HIS A 1 88 ? -8.544 24.985 28.885 1.00 12.36 85 HIS A CA 1
ATOM 637 C C . HIS A 1 88 ? -9.723 24.864 27.919 1.00 12.66 85 HIS A C 1
ATOM 638 O O . HIS A 1 88 ? -9.626 25.248 26.756 1.00 13.81 85 HIS A O 1
ATOM 645 N N . GLN A 1 89 ? -10.842 24.340 28.410 1.00 12.19 86 GLN A N 1
ATOM 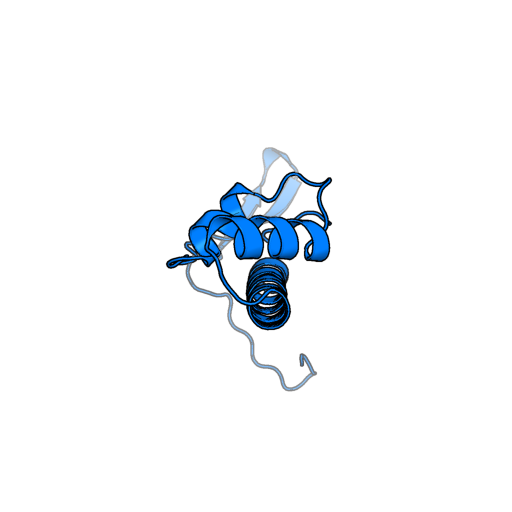646 C CA . GLN A 1 89 ? -12.027 24.185 27.572 1.00 14.57 86 GLN A CA 1
ATOM 647 C C . GLN A 1 89 ? -12.478 25.540 27.045 1.00 14.09 86 GLN A C 1
ATOM 648 O O . GLN A 1 89 ? -12.965 25.647 25.914 1.00 15.06 86 GLN A O 1
ATOM 654 N N . LYS A 1 90 ? -12.295 26.572 27.864 1.00 13.92 87 LYS A N 1
ATOM 655 C CA . LYS A 1 90 ? -12.688 27.925 27.494 1.00 13.72 87 LYS A CA 1
ATOM 656 C C . LYS A 1 90 ? -11.669 28.637 26.606 1.00 15.26 87 LYS A C 1
ATOM 657 O O . LYS A 1 90 ? -11.805 29.829 26.335 1.00 16.35 87 LYS A O 1
ATOM 663 N N . ARG A 1 91 ? -10.657 27.894 26.155 1.00 15.39 88 ARG A N 1
ATOM 664 C CA . ARG A 1 91 ? -9.618 28.418 25.263 1.00 16.25 88 ARG A CA 1
ATOM 665 C C . ARG A 1 91 ? -8.835 29.569 25.890 1.00 15.46 88 ARG A C 1
ATOM 666 O O . ARG A 1 91 ? -8.486 30.536 25.207 1.00 15.69 88 ARG A O 1
ATOM 674 N N . LEU A 1 92 ? -8.542 29.470 27.180 1.00 12.50 89 LEU A N 1
ATOM 675 C CA . LEU A 1 92 ? -7.831 30.547 27.853 1.00 11.12 89 LEU A CA 1
ATOM 676 C C . LEU A 1 92 ? -6.363 30.251 28.131 1.00 10.28 89 LEU A C 1
ATOM 677 O O . LEU A 1 92 ? -5.635 31.133 28.580 1.00 11.78 89 LEU A O 1
ATOM 682 N N . LEU A 1 93 ? -5.920 29.031 27.837 1.00 10.48 90 LEU A N 1
ATOM 683 C CA . LEU A 1 93 ? -4.545 28.649 28.142 1.00 11.14 90 LEU A CA 1
ATOM 684 C C . LEU A 1 93 ? -3.654 28.235 26.986 1.00 12.68 90 LEU A C 1
ATOM 685 O O . LEU A 1 93 ? -4.126 27.800 25.934 1.00 13.24 90 LEU A O 1
ATOM 690 N N . ARG A 1 94 ? -2.351 28.376 27.217 1.00 12.54 91 ARG A N 1
ATOM 691 C CA . ARG A 1 94 ? -1.319 27.959 26.277 1.00 14.55 91 ARG A CA 1
ATOM 692 C C . ARG A 1 94 ? -0.624 26.806 27.009 1.00 15.83 91 ARG A C 1
ATOM 693 O O . ARG A 1 94 ? -0.179 26.968 28.146 1.00 16.05 91 ARG A O 1
ATOM 701 N N . LEU A 1 95 ? -0.546 25.640 26.377 1.00 17.50 92 LEU A N 1
ATOM 702 C CA . LEU A 1 95 ? 0.082 2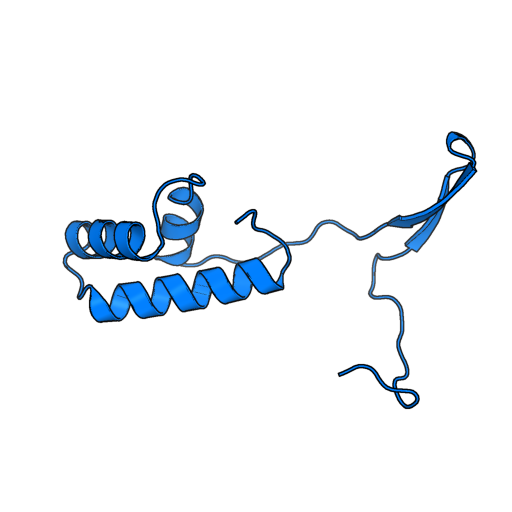4.489 27.018 1.00 20.69 92 LEU A CA 1
ATOM 703 C C . LEU A 1 95 ? 1.463 24.185 26.454 1.00 22.21 92 LEU A C 1
ATOM 704 O O . LEU A 1 95 ? 1.867 24.858 25.482 1.00 23.62 92 LEU A O 1
#

Sequence (90 aa):
TISRDSCPALRAGVRLQHDRARDQWVLLAPERVVELDDIALVVAQRYDGTQSLAQIAQTLAAEFDADASEIETDVIELTTTLHQKRLLRL

B-factor: mean 17.55, std 8.02, range [7.53, 50.96]

Radius of gyration: 18.81 Å; Cα contacts (8 Å, |Δi|>4): 60; chains: 1; bounding box: 36×31×53 Å

InterPro domains:
  IPR008792 Coenzyme PQQ synthesis protein D [PF05402] (26-90)
  IPR022479 Coenzyme PQQ synthesis D, bacteria [MF_00655] (4-92)
  IPR022479 Coenzyme PQQ synthesis D, bacteria [TIGR03859] (10-90)
  IPR041881 Coenzyme PQQ synthesis protein D superfamily [G3DSA:1.10.10.1150] (1-92)

CATH classification: 1.10.10.1150

Foldseek 3Di:
DDDPPDDDDDDPPFDWDQPPVVRDIDTDHDDDDDDADDVSVVLVVPDDVPADLLRVLVVVCVVVVHDSVVSSVVSVVSVVVCVVVVNDDD

Nearest PDB structures (foldseek):
  3g2b-assembly1_A-2  TM=1.011E+00  e=7.278E-16  Xanthomonas campestris pv. campestris
  5sxy-assembly1_A  TM=6.568E-01  e=1.295E-04  Methylorubrum extorquens AM1
  6jx3-assembly1_B  TM=6.013E-01  e=5.658E-02  Thermobifida fusca